Protein AF-A0A2S9BTA3-F1 (afdb_monomer_lite)

Sequence (115 aa):
MTRILAGGAIGFSRTADWGPFYLKFVTESRPQDVLIEVTFNPEFVVLDPPHPTDVLVFWGDRSEVSERVSALLAEFVVELCPLPQEKEADSYLFRTDADEVQVIDPESPWRFTDH

Foldseek 3Di:
DCVCQPAWFKKWFPDPVQHIWIWTWGWDDDPFKIKIKIATQPVGDFDDPPDTGRIDMDMGGPVVSVVVVVVVCVVTPIDTAPPVQGVVCCCPRPPPPPPDPDDADPVCRSDDDDD

Secondary structure (DSSP, 8-state):
--SHHHH-EEEEEEETTTEEEEEEEEEEE-SS-EEEEEEEPTTT--BSTTS-BSEEEEEE-HHHHHHHHHHHHHHS-EEEPPGGGHHHHHHHHHTS-TTS-----TTSTT-----

Radius of gyration: 14.35 Å; chains: 1; bounding box: 34×29×37 Å

pLDDT: mean 82.77, std 12.02, range [47.88, 95.19]

Structure (mmCIF, N/CA/C/O backbone):
data_AF-A0A2S9BTA3-F1
#
_entry.id   AF-A0A2S9BTA3-F1
#
loop_
_atom_site.group_PDB
_atom_site.id
_atom_site.type_symbol
_atom_site.label_atom_id
_atom_site.label_alt_id
_atom_site.label_comp_id
_atom_site.label_asym_id
_atom_site.label_entity_id
_atom_site.label_seq_id
_atom_site.pdbx_PDB_ins_code
_atom_site.Cartn_x
_atom_site.Cartn_y
_atom_site.Cartn_z
_atom_site.occupancy
_atom_site.B_iso_or_equiv
_atom_site.auth_seq_id
_atom_site.auth_comp_id
_atom_site.auth_asym_id
_atom_site.auth_atom_id
_atom_site.pdbx_PDB_model_num
ATOM 1 N N . MET A 1 1 ? 4.827 -1.053 13.021 1.00 59.78 1 MET A N 1
ATOM 2 C CA . MET A 1 1 ? 3.838 -0.779 11.966 1.00 59.78 1 MET A CA 1
ATOM 3 C C . MET A 1 1 ? 2.677 -0.017 12.589 1.00 59.78 1 MET A C 1
ATOM 5 O O . MET A 1 1 ? 1.962 -0.579 13.402 1.00 59.78 1 MET A O 1
ATOM 9 N N . THR A 1 2 ? 2.572 1.283 12.302 1.00 68.56 2 THR A N 1
ATOM 10 C CA . THR A 1 2 ? 1.540 2.170 12.894 1.00 68.56 2 THR A CA 1
ATOM 11 C C . THR A 1 2 ? 1.163 3.336 11.972 1.00 68.56 2 THR A C 1
ATOM 13 O O . THR A 1 2 ? 0.109 3.931 12.149 1.00 68.56 2 THR A O 1
ATOM 16 N N . ARG A 1 3 ? 1.997 3.645 10.963 1.00 83.94 3 ARG A N 1
ATOM 17 C CA . ARG A 1 3 ? 1.783 4.747 10.011 1.00 83.94 3 ARG A CA 1
ATOM 18 C C . ARG A 1 3 ? 0.655 4.472 9.015 1.00 83.94 3 ARG A C 1
ATOM 20 O O . ARG A 1 3 ? -0.211 5.321 8.859 1.00 83.94 3 ARG A O 1
ATOM 27 N N . ILE A 1 4 ? 0.620 3.272 8.428 1.00 90.50 4 ILE A N 1
ATOM 28 C CA . ILE A 1 4 ? -0.416 2.874 7.459 1.00 90.50 4 ILE A CA 1
ATOM 29 C C . ILE A 1 4 ? -1.816 3.043 8.068 1.00 90.50 4 ILE A C 1
ATOM 31 O O . ILE A 1 4 ? -2.667 3.719 7.504 1.00 90.50 4 ILE A O 1
ATOM 35 N N . LEU A 1 5 ? -2.023 2.534 9.284 1.00 89.12 5 LEU A N 1
ATOM 36 C CA . LEU A 1 5 ? -3.296 2.639 10.011 1.00 89.12 5 LEU A CA 1
ATOM 37 C C . LEU A 1 5 ? -3.660 4.069 10.450 1.00 89.12 5 LEU A C 1
ATOM 39 O O . LEU A 1 5 ? -4.779 4.291 10.906 1.00 89.12 5 LEU A O 1
ATOM 43 N N . ALA A 1 6 ? -2.724 5.019 10.393 1.00 86.38 6 ALA A N 1
ATOM 44 C CA . ALA A 1 6 ? -2.951 6.394 10.832 1.00 86.38 6 ALA A CA 1
ATOM 45 C C . ALA A 1 6 ? -3.370 7.322 9.684 1.00 86.38 6 ALA A C 1
ATOM 47 O O . ALA A 1 6 ? -4.152 8.239 9.918 1.00 86.38 6 ALA A O 1
ATOM 48 N N . GLY A 1 7 ? -2.863 7.097 8.468 1.00 85.69 7 GLY A N 1
ATOM 49 C CA . GLY A 1 7 ? -3.127 7.997 7.341 1.00 85.69 7 GLY A CA 1
ATOM 50 C C . GLY A 1 7 ? -2.797 7.436 5.962 1.00 85.69 7 GLY A C 1
ATOM 51 O O . GLY A 1 7 ? -2.681 8.213 5.022 1.00 85.69 7 GLY A O 1
ATOM 52 N N . GLY A 1 8 ? -2.634 6.117 5.839 1.00 91.06 8 GLY A N 1
ATOM 53 C CA . GLY A 1 8 ? -2.159 5.488 4.612 1.00 91.06 8 GLY A CA 1
ATOM 54 C C . GLY A 1 8 ? -0.638 5.543 4.470 1.00 91.06 8 GLY A C 1
ATOM 55 O O . GLY A 1 8 ? 0.080 5.947 5.392 1.00 91.06 8 GLY A O 1
ATOM 56 N N . ALA A 1 9 ? -0.144 5.048 3.339 1.00 94.25 9 ALA A N 1
ATOM 57 C CA . ALA A 1 9 ? 1.258 5.121 2.943 1.00 94.25 9 ALA A CA 1
ATOM 58 C C . ALA A 1 9 ? 1.436 4.724 1.474 1.00 94.25 9 ALA A C 1
ATOM 60 O O . ALA A 1 9 ? 0.543 4.135 0.871 1.00 94.25 9 ALA A O 1
ATOM 61 N N . ILE A 1 10 ? 2.634 4.947 0.939 1.00 93.62 10 ILE A N 1
ATOM 62 C CA . ILE A 1 10 ? 3.107 4.271 -0.274 1.00 93.62 10 ILE A CA 1
ATOM 63 C C . ILE A 1 10 ? 4.261 3.349 0.102 1.00 93.62 10 ILE A C 1
ATOM 65 O O . ILE A 1 10 ? 5.151 3.738 0.863 1.00 93.62 10 ILE A O 1
ATOM 69 N N . GLY A 1 11 ? 4.216 2.121 -0.400 1.00 92.56 11 GLY A N 1
ATOM 70 C CA . GLY A 1 11 ? 5.229 1.093 -0.216 1.00 92.56 11 GLY A CA 1
ATOM 71 C C . GLY A 1 11 ? 5.857 0.680 -1.542 1.00 92.56 11 GLY A C 1
ATOM 72 O O . GLY A 1 11 ? 5.200 0.690 -2.578 1.00 92.56 11 GLY A O 1
ATOM 73 N N . PHE A 1 12 ? 7.128 0.309 -1.499 1.00 92.06 12 PHE A N 1
ATOM 74 C CA . PHE A 1 12 ? 7.868 -0.271 -2.608 1.00 92.06 12 PHE A CA 1
ATOM 75 C C . PHE A 1 12 ? 8.281 -1.688 -2.233 1.00 92.06 12 PHE A C 1
ATOM 77 O O . PHE A 1 12 ? 8.953 -1.881 -1.220 1.00 92.06 12 PHE A O 1
ATOM 84 N N . SER A 1 13 ? 7.863 -2.667 -3.029 1.00 90.19 13 SER A N 1
ATOM 85 C CA . SER A 1 13 ? 8.152 -4.080 -2.815 1.00 90.19 13 SER A CA 1
ATOM 86 C C . SER A 1 13 ? 9.350 -4.514 -3.656 1.00 90.19 13 SER A C 1
ATOM 88 O O . SER A 1 13 ? 9.320 -4.404 -4.880 1.00 90.19 13 SER A O 1
ATOM 90 N N . ARG A 1 14 ? 10.399 -5.038 -3.006 1.00 82.00 14 ARG A N 1
ATOM 91 C CA . ARG A 1 14 ? 11.571 -5.653 -3.658 1.00 82.00 14 ARG A CA 1
ATOM 92 C C . ARG A 1 14 ? 11.500 -7.176 -3.566 1.00 82.00 14 ARG A C 1
ATOM 94 O O . ARG A 1 14 ? 12.285 -7.792 -2.848 1.00 82.00 14 ARG A O 1
ATOM 101 N N . THR A 1 15 ? 10.554 -7.808 -4.250 1.00 73.12 15 THR A N 1
ATOM 102 C CA . THR A 1 15 ? 10.495 -9.280 -4.299 1.00 73.12 15 THR A CA 1
ATOM 103 C C . THR A 1 15 ? 11.082 -9.811 -5.601 1.00 73.12 15 THR A C 1
ATOM 105 O O . THR A 1 15 ? 10.721 -9.345 -6.677 1.00 73.12 15 THR A O 1
ATOM 108 N N . ALA A 1 16 ? 11.975 -10.801 -5.508 1.00 56.94 16 ALA A N 1
ATOM 109 C CA . ALA A 1 16 ? 12.688 -11.359 -6.661 1.00 56.94 16 ALA A CA 1
ATOM 110 C C . ALA A 1 16 ? 11.773 -12.126 -7.634 1.00 56.94 16 ALA A C 1
ATOM 112 O O . ALA A 1 16 ? 12.081 -12.200 -8.820 1.00 56.94 16 ALA A O 1
ATOM 113 N N . ASP A 1 17 ? 10.654 -12.662 -7.141 1.00 66.69 17 ASP A N 1
ATOM 114 C CA . ASP A 1 17 ? 9.777 -13.551 -7.912 1.00 66.69 17 ASP A CA 1
ATOM 115 C C . ASP A 1 17 ? 8.848 -12.805 -8.885 1.00 66.69 17 ASP A C 1
ATOM 117 O O . ASP A 1 17 ? 8.459 -13.362 -9.909 1.00 66.69 17 ASP A O 1
ATOM 121 N N . TRP A 1 18 ? 8.520 -11.543 -8.591 1.00 66.44 18 TRP A N 1
ATOM 122 C CA . TRP A 1 18 ? 7.509 -10.758 -9.323 1.00 66.44 18 TRP A CA 1
ATOM 123 C C . TRP A 1 18 ? 8.063 -9.463 -9.923 1.00 66.44 18 TRP A C 1
ATOM 125 O O . TRP A 1 18 ? 7.339 -8.709 -10.566 1.00 66.44 18 TRP A O 1
ATOM 135 N N . GLY A 1 19 ? 9.355 -9.204 -9.717 1.00 76.56 19 GLY A N 1
ATOM 136 C CA . GLY A 1 19 ? 9.942 -7.903 -9.993 1.00 76.56 19 GLY A CA 1
ATOM 137 C C . GLY A 1 19 ? 9.530 -6.840 -8.964 1.00 76.56 19 GLY A C 1
ATOM 138 O O . GLY A 1 19 ? 8.707 -7.085 -8.077 1.00 76.56 19 GLY A O 1
ATOM 139 N N . PRO A 1 20 ? 10.167 -5.665 -9.027 1.00 85.88 20 PRO A N 1
ATOM 140 C CA . PRO A 1 20 ? 9.878 -4.544 -8.145 1.00 85.88 20 PRO A CA 1
ATOM 141 C C . PRO A 1 20 ? 8.545 -3.875 -8.515 1.00 85.88 20 PRO A C 1
ATOM 143 O O . PRO A 1 20 ? 8.291 -3.642 -9.691 1.00 85.88 20 PRO A O 1
ATOM 146 N N . PHE A 1 21 ? 7.718 -3.521 -7.529 1.00 86.94 21 PHE A N 1
ATOM 147 C CA . PHE A 1 21 ? 6.450 -2.814 -7.767 1.00 86.94 21 PHE A CA 1
ATOM 148 C C . PHE A 1 21 ? 6.036 -1.931 -6.583 1.00 86.94 21 PHE A C 1
ATOM 150 O O . PHE A 1 21 ? 6.557 -2.061 -5.471 1.00 86.94 21 PHE A O 1
ATOM 157 N N . TYR A 1 22 ? 5.074 -1.036 -6.817 1.00 89.38 22 TYR A N 1
ATOM 158 C CA . TYR A 1 22 ? 4.549 -0.120 -5.803 1.00 89.38 22 TYR A CA 1
ATOM 159 C C . TYR A 1 22 ? 3.184 -0.552 -5.259 1.00 89.38 22 TYR A C 1
ATOM 161 O O . TYR A 1 22 ? 2.371 -1.167 -5.949 1.00 89.38 22 TYR A O 1
ATOM 169 N N . LEU A 1 23 ? 2.947 -0.182 -4.003 1.00 91.06 23 LEU A N 1
ATOM 170 C CA . LEU A 1 23 ? 1.743 -0.423 -3.218 1.00 91.06 23 LEU A CA 1
ATOM 171 C C . LEU A 1 23 ? 1.241 0.913 -2.675 1.00 91.06 23 LEU A C 1
ATOM 173 O O . LEU A 1 23 ? 1.998 1.640 -2.028 1.00 91.06 23 LEU A O 1
ATOM 177 N N . LYS A 1 24 ? -0.036 1.216 -2.859 1.00 93.00 24 LYS A N 1
ATOM 178 C CA . LYS A 1 24 ? -0.697 2.356 -2.228 1.00 93.00 24 LYS A CA 1
ATOM 179 C C . LYS A 1 24 ? -1.646 1.861 -1.157 1.00 93.00 24 LYS A C 1
ATOM 181 O O . LYS A 1 24 ? -2.532 1.065 -1.431 1.00 93.00 24 LYS A O 1
ATOM 186 N N . PHE A 1 25 ? -1.476 2.375 0.052 1.00 94.00 25 PHE A N 1
ATOM 187 C CA . PHE A 1 25 ? -2.353 2.110 1.180 1.00 94.00 25 PHE A CA 1
ATOM 188 C C . PHE A 1 25 ? -3.227 3.335 1.427 1.00 94.00 25 PHE A C 1
ATOM 190 O O . PHE A 1 25 ? -2.717 4.392 1.808 1.00 94.00 25 PHE A O 1
ATOM 197 N N . VAL A 1 26 ? -4.536 3.188 1.256 1.00 94.38 26 VAL A N 1
ATOM 198 C CA . VAL A 1 26 ? -5.530 4.202 1.619 1.00 94.38 26 VAL A CA 1
ATOM 199 C C . VAL A 1 26 ? -6.250 3.736 2.871 1.00 94.38 26 VAL A C 1
ATOM 201 O O . VAL A 1 26 ? -6.727 2.608 2.935 1.00 94.38 26 VAL A O 1
ATOM 204 N N . THR A 1 27 ? -6.333 4.612 3.868 1.00 94.25 27 THR A N 1
ATOM 205 C CA . THR A 1 27 ? -6.930 4.278 5.161 1.00 94.25 27 THR A CA 1
ATOM 206 C C . THR A 1 27 ? -8.120 5.177 5.443 1.00 94.25 27 THR A C 1
ATOM 208 O O . THR A 1 27 ? -7.979 6.398 5.508 1.00 94.25 27 THR A O 1
ATOM 211 N N . GLU A 1 28 ? -9.273 4.570 5.703 1.00 93.38 28 GLU A N 1
ATOM 212 C CA . GLU A 1 28 ? -10.445 5.239 6.261 1.00 93.38 28 GLU A CA 1
ATOM 213 C C . GLU A 1 28 ? -10.653 4.726 7.689 1.00 93.38 28 GLU A C 1
ATOM 215 O O . GLU A 1 28 ? -10.822 3.533 7.926 1.00 93.38 28 GLU A O 1
ATOM 220 N N . SER A 1 29 ? -10.599 5.626 8.671 1.00 88.19 29 SER A N 1
ATOM 221 C 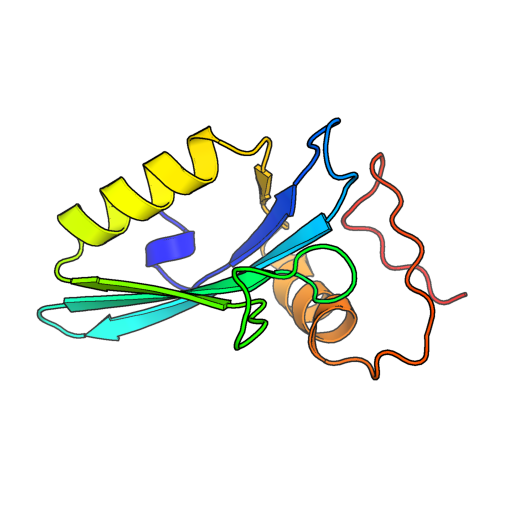CA . SER A 1 29 ? -10.840 5.280 10.075 1.00 88.19 29 SER A CA 1
ATOM 222 C C . SER A 1 29 ? -12.179 5.830 10.537 1.00 88.19 29 SER A C 1
ATOM 224 O O . SER A 1 29 ? -12.476 7.013 10.365 1.00 88.19 29 SER A O 1
ATOM 226 N N . ARG A 1 30 ? -12.956 4.975 11.193 1.00 87.00 30 ARG A N 1
ATOM 227 C CA . ARG A 1 30 ? -14.218 5.295 11.856 1.00 87.00 30 ARG A CA 1
ATOM 228 C C . ARG A 1 30 ? -14.109 4.930 13.344 1.00 87.00 30 ARG A C 1
ATOM 230 O O . ARG A 1 30 ? -13.144 4.287 13.755 1.00 87.00 30 ARG A O 1
ATOM 237 N N . PRO A 1 31 ? -15.050 5.364 14.204 1.00 85.00 31 PRO A N 1
ATOM 238 C CA . PRO A 1 31 ? -14.934 5.135 15.646 1.00 85.00 31 PRO A CA 1
ATOM 239 C C . PRO A 1 31 ? -14.877 3.659 16.071 1.00 85.00 31 PRO A C 1
ATOM 241 O O . PRO A 1 31 ? -14.348 3.373 17.141 1.00 85.00 31 PRO A O 1
ATOM 244 N N . GLN A 1 32 ? -15.445 2.742 15.283 1.00 87.00 32 GLN A N 1
ATOM 245 C CA . GLN A 1 32 ? -15.560 1.318 15.630 1.00 87.00 32 GLN A CA 1
ATOM 246 C C . GLN A 1 32 ? -14.730 0.409 14.718 1.00 87.00 32 GLN A C 1
ATOM 248 O O . GLN A 1 32 ? -14.440 -0.726 15.084 1.00 87.00 32 GLN A O 1
ATOM 253 N N . ASP A 1 33 ? -14.335 0.909 13.554 1.00 91.44 33 ASP A N 1
ATOM 254 C CA . ASP A 1 33 ? -13.788 0.126 12.462 1.00 91.44 33 ASP A CA 1
ATOM 255 C C . ASP A 1 33 ? -12.754 0.919 11.656 1.00 91.44 33 ASP A C 1
ATOM 257 O O . ASP A 1 33 ? -12.713 2.153 11.650 1.00 91.44 33 ASP A O 1
ATOM 261 N N . VAL A 1 34 ? -11.883 0.181 10.979 1.00 93.94 34 VAL A N 1
ATOM 262 C CA . VAL A 1 34 ? -10.883 0.709 10.057 1.00 93.94 34 VAL A CA 1
ATOM 263 C C . VAL A 1 34 ? -11.027 -0.036 8.742 1.00 93.94 34 VAL A C 1
ATOM 265 O O . VAL A 1 34 ? -11.189 -1.255 8.721 1.00 93.94 34 VAL A O 1
ATOM 268 N N . LEU A 1 35 ? -10.953 0.706 7.648 1.00 94.31 35 LEU A N 1
ATOM 269 C CA . LEU A 1 35 ? -10.820 0.169 6.308 1.00 94.31 35 LEU A CA 1
ATOM 270 C C . LEU A 1 35 ? -9.437 0.532 5.775 1.00 94.31 35 LEU A C 1
ATOM 272 O O . LEU A 1 35 ? -8.999 1.678 5.895 1.00 94.31 35 LEU A O 1
ATOM 276 N N . ILE A 1 36 ? -8.760 -0.454 5.195 1.00 94.69 36 ILE A N 1
ATOM 277 C CA . ILE A 1 36 ? -7.545 -0.262 4.413 1.00 94.69 36 ILE A CA 1
ATOM 278 C C . ILE A 1 36 ? -7.774 -0.831 3.024 1.00 94.69 36 ILE A C 1
ATOM 280 O O . ILE A 1 36 ? -8.057 -2.017 2.870 1.00 94.69 36 ILE A O 1
ATOM 284 N N . GLU A 1 37 ? -7.601 0.022 2.028 1.00 94.31 37 GLU A N 1
ATOM 285 C CA . GLU A 1 37 ? -7.478 -0.361 0.631 1.00 94.31 37 GLU A CA 1
ATOM 286 C C . GLU A 1 37 ? -5.992 -0.417 0.270 1.00 94.31 37 GLU A C 1
ATOM 288 O O . GLU A 1 37 ? -5.228 0.490 0.611 1.00 94.31 37 GLU A O 1
ATOM 293 N N . VAL A 1 38 ? -5.582 -1.497 -0.388 1.00 92.44 38 VAL A N 1
ATOM 294 C CA . VAL A 1 38 ? -4.233 -1.693 -0.912 1.00 92.44 38 VAL A CA 1
ATOM 295 C C . VAL A 1 38 ? -4.328 -1.821 -2.423 1.00 92.44 38 VAL A C 1
ATOM 297 O O . VAL A 1 38 ? -4.765 -2.856 -2.922 1.00 92.44 38 VAL A O 1
ATOM 300 N N . THR A 1 39 ? -3.924 -0.777 -3.135 1.00 90.56 39 THR A N 1
ATOM 301 C CA . THR A 1 39 ? -3.827 -0.770 -4.597 1.00 90.56 39 THR A CA 1
ATOM 302 C C . THR A 1 39 ? -2.406 -1.138 -5.001 1.00 90.56 39 THR A C 1
ATOM 304 O O . THR A 1 39 ? -1.440 -0.513 -4.557 1.00 90.56 39 THR A O 1
ATOM 307 N N . PHE A 1 40 ? -2.264 -2.154 -5.834 1.00 86.50 40 PHE A N 1
ATOM 308 C CA . PHE A 1 40 ? -1.014 -2.520 -6.477 1.00 86.50 40 PHE A CA 1
ATOM 309 C C . PHE A 1 40 ? -0.886 -1.711 -7.766 1.00 86.50 40 PHE A C 1
ATOM 311 O O . PHE A 1 40 ? -1.892 -1.382 -8.383 1.00 86.50 40 PHE A O 1
ATOM 318 N N . ASN A 1 41 ? 0.331 -1.372 -8.190 1.00 76.31 41 ASN A N 1
ATOM 319 C CA . ASN A 1 41 ? 0.477 -0.803 -9.526 1.00 76.31 41 ASN A CA 1
ATOM 320 C C . ASN A 1 41 ? 0.008 -1.855 -10.571 1.00 76.31 41 ASN A C 1
ATOM 322 O O . ASN A 1 41 ? 0.541 -2.975 -10.575 1.00 76.31 41 ASN A O 1
ATOM 326 N N . PRO A 1 42 ? -0.976 -1.518 -11.432 1.00 65.50 42 PRO A N 1
ATOM 327 C CA . PRO A 1 42 ? -1.636 -2.463 -12.334 1.00 65.50 42 PRO A CA 1
ATOM 328 C C . PRO A 1 42 ? -0.712 -3.052 -13.407 1.00 65.50 42 PRO A C 1
ATOM 330 O O . PRO A 1 42 ? -1.051 -4.072 -14.005 1.00 65.50 42 PRO A O 1
ATOM 333 N N . GLU A 1 43 ? 0.463 -2.461 -13.643 1.00 66.19 43 GLU A N 1
ATOM 334 C CA . GLU A 1 43 ? 1.465 -3.015 -14.561 1.00 66.19 43 GLU A CA 1
ATOM 335 C C . GLU A 1 43 ? 2.069 -4.338 -14.062 1.00 66.19 43 GLU A C 1
ATOM 337 O O . GLU A 1 43 ? 2.558 -5.135 -14.865 1.00 66.19 43 GLU A O 1
ATOM 342 N N . PHE A 1 44 ? 2.033 -4.593 -12.749 1.00 64.69 44 PHE A N 1
ATOM 343 C CA . PHE A 1 44 ? 2.797 -5.679 -1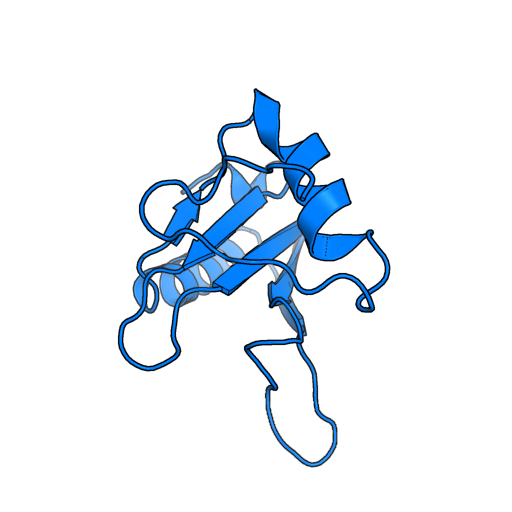2.124 1.00 64.69 44 PHE A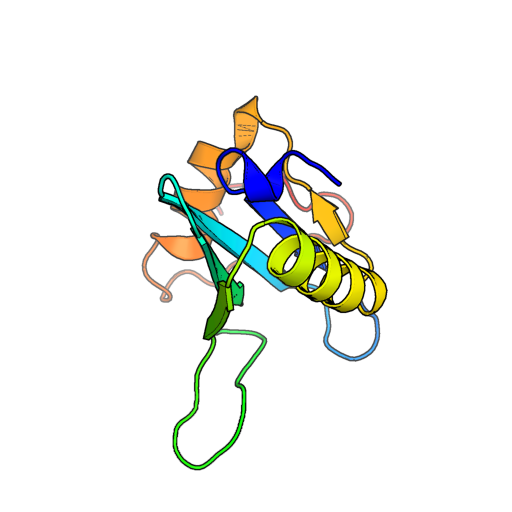 CA 1
ATOM 344 C C . PHE A 1 44 ? 1.933 -6.765 -11.495 1.00 64.69 44 PHE A C 1
ATOM 346 O O . PHE A 1 44 ? 2.336 -7.928 -11.463 1.00 64.69 44 PHE A O 1
ATOM 353 N N . VAL A 1 45 ? 0.760 -6.407 -10.970 1.00 68.31 45 VAL A N 1
ATOM 354 C CA . VAL A 1 45 ? -0.069 -7.340 -10.204 1.00 68.31 45 VAL A CA 1
ATOM 355 C C . VAL A 1 45 ? -1.496 -7.315 -10.718 1.00 68.31 45 VAL A C 1
ATOM 357 O O . VAL A 1 45 ? -2.181 -6.301 -10.667 1.00 68.31 45 VAL A O 1
ATOM 360 N N . VAL A 1 46 ? -1.952 -8.486 -11.155 1.00 67.94 46 VAL A N 1
ATOM 361 C CA . VAL A 1 46 ? -3.354 -8.758 -11.455 1.00 67.94 46 VAL A CA 1
ATOM 362 C C . VAL A 1 46 ? -3.798 -9.914 -10.570 1.00 67.94 46 VAL A C 1
ATOM 364 O O . VAL A 1 46 ? -3.325 -11.042 -10.717 1.00 67.94 46 VAL A O 1
ATOM 367 N N . LEU A 1 47 ? -4.691 -9.629 -9.631 1.00 73.81 47 LEU A N 1
ATOM 368 C CA . LEU A 1 47 ? -5.264 -10.602 -8.715 1.00 73.81 47 LEU A CA 1
ATOM 369 C C . LEU A 1 47 ? -6.500 -11.256 -9.349 1.00 73.81 47 LEU A C 1
ATOM 371 O O . LEU A 1 47 ? -7.382 -10.570 -9.858 1.00 73.81 47 LEU A O 1
ATOM 375 N N . ASP A 1 48 ? -6.515 -12.586 -9.273 1.00 64.81 48 ASP A N 1
ATOM 376 C CA . ASP A 1 48 ? -7.632 -13.529 -9.442 1.00 64.81 48 ASP A CA 1
ATOM 377 C C . ASP A 1 48 ? -8.571 -13.363 -10.675 1.00 64.81 48 ASP A C 1
ATOM 379 O O . ASP A 1 48 ? -9.439 -12.489 -10.724 1.00 64.81 48 ASP A O 1
ATOM 383 N N . PRO A 1 49 ? -8.498 -14.256 -11.683 1.00 59.25 49 PRO A N 1
ATOM 384 C CA . PRO A 1 49 ? -9.522 -14.369 -12.729 1.00 59.25 49 PRO A CA 1
ATOM 385 C C . PRO A 1 49 ? -10.853 -14.906 -12.155 1.00 59.25 49 PRO A C 1
ATOM 387 O O . PRO A 1 49 ? -10.827 -15.757 -11.271 1.00 59.25 49 PRO A O 1
ATOM 390 N N . PRO A 1 50 ? -12.040 -14.528 -12.681 1.00 63.91 50 PRO A N 1
ATOM 391 C CA . PRO A 1 50 ? -12.296 -13.925 -13.994 1.00 63.91 50 PRO A CA 1
ATOM 392 C C . PRO A 1 50 ? -12.399 -12.392 -13.997 1.00 63.91 50 PRO A C 1
ATOM 394 O O . PRO A 1 50 ? -12.570 -11.806 -15.067 1.00 63.91 50 PRO A O 1
ATOM 397 N N . HIS A 1 51 ? -12.325 -11.749 -12.832 1.00 67.00 51 HIS A N 1
ATOM 398 C CA . HIS A 1 51 ? -12.420 -10.298 -12.693 1.00 67.00 51 HIS A CA 1
ATOM 399 C C . HIS A 1 51 ? -11.085 -9.759 -12.179 1.00 67.00 51 HIS A C 1
ATOM 401 O O . HIS A 1 51 ? -10.941 -9.600 -10.969 1.00 67.00 51 HIS A O 1
ATOM 407 N N . PRO A 1 52 ? -10.119 -9.512 -13.085 1.00 74.06 52 PRO A N 1
ATOM 408 C CA . PRO A 1 52 ? -8.804 -9.023 -12.704 1.00 74.06 52 PRO A CA 1
ATOM 409 C C . PRO A 1 52 ? -8.937 -7.743 -11.880 1.00 74.06 52 PRO A C 1
ATOM 411 O O . PRO A 1 52 ? -9.598 -6.795 -12.306 1.00 74.06 52 PRO A O 1
ATOM 414 N N . THR A 1 53 ? -8.321 -7.738 -10.703 1.00 77.38 53 THR A N 1
ATOM 415 C CA . THR A 1 53 ? -8.267 -6.581 -9.807 1.00 77.38 53 THR A CA 1
ATOM 416 C C . THR A 1 53 ? -6.837 -6.349 -9.350 1.00 77.38 53 THR A C 1
ATOM 418 O O . THR A 1 53 ? -6.065 -7.284 -9.170 1.00 77.38 53 THR A O 1
ATOM 421 N N . ASP A 1 54 ? -6.480 -5.099 -9.142 1.00 83.25 54 ASP A N 1
ATOM 422 C CA . ASP A 1 54 ? -5.231 -4.641 -8.546 1.00 83.25 54 ASP A CA 1
ATOM 423 C C . ASP A 1 54 ? -5.470 -4.111 -7.124 1.00 83.25 54 ASP A C 1
ATOM 425 O O . ASP A 1 54 ? -4.620 -3.435 -6.559 1.00 83.25 54 ASP A O 1
ATOM 429 N N . VAL A 1 55 ? -6.631 -4.399 -6.527 1.00 87.75 55 VAL A N 1
ATOM 430 C CA . VAL A 1 55 ? -7.026 -3.877 -5.214 1.00 87.75 55 VAL A CA 1
ATOM 431 C C . VAL A 1 55 ? -7.359 -4.999 -4.233 1.00 87.75 55 VAL A C 1
ATOM 433 O O . VAL A 1 55 ? -8.169 -5.882 -4.524 1.00 87.75 55 VAL A O 1
ATOM 436 N N . LEU A 1 56 ? -6.792 -4.908 -3.027 1.00 90.19 56 LEU A N 1
ATOM 437 C CA . LEU A 1 56 ? -7.208 -5.653 -1.836 1.00 90.19 56 LEU A CA 1
ATOM 438 C C . LEU A 1 56 ? -7.863 -4.713 -0.823 1.00 90.19 56 LEU A C 1
ATOM 440 O O . LEU A 1 56 ? -7.386 -3.605 -0.598 1.00 90.19 56 LEU A O 1
ATOM 444 N N . VAL A 1 57 ? -8.920 -5.175 -0.154 1.00 92.19 57 VAL A N 1
ATOM 445 C CA . VAL A 1 57 ? -9.610 -4.402 0.888 1.00 92.19 57 VAL A CA 1
ATOM 446 C C . VAL A 1 57 ? -9.653 -5.195 2.189 1.00 92.19 57 VAL A C 1
ATOM 448 O O . VAL A 1 57 ? -10.144 -6.323 2.236 1.00 92.19 57 VAL A O 1
ATOM 451 N N . PHE A 1 58 ? -9.179 -4.579 3.269 1.00 93.62 58 PHE A N 1
ATOM 452 C CA . PHE A 1 58 ? -9.329 -5.068 4.634 1.00 93.62 58 PHE A CA 1
ATOM 453 C C . PHE A 1 58 ? -10.283 -4.156 5.394 1.00 93.62 58 PHE A C 1
ATOM 455 O O . PHE A 1 58 ? -10.074 -2.949 5.448 1.00 93.62 58 PHE A O 1
ATOM 462 N N . TRP A 1 59 ? -11.306 -4.732 6.018 1.00 95.19 59 TRP A N 1
ATOM 463 C CA . TRP A 1 59 ? -12.260 -3.999 6.842 1.00 95.19 59 TRP A CA 1
ATOM 464 C C . TRP A 1 59 ? -12.581 -4.805 8.097 1.00 95.19 59 TRP A C 1
ATOM 466 O O . TRP A 1 59 ? -12.797 -6.014 8.016 1.00 95.19 59 TRP A O 1
ATOM 476 N N . GLY A 1 60 ? -12.581 -4.136 9.244 1.00 95.00 60 GLY A N 1
ATOM 477 C CA . GLY A 1 60 ? -12.856 -4.740 10.542 1.00 95.00 60 GLY A CA 1
ATOM 478 C C . GLY A 1 60 ? -12.453 -3.808 11.674 1.00 95.00 60 GLY A C 1
ATOM 479 O O . GLY A 1 60 ? -12.235 -2.610 11.465 1.00 95.00 60 GLY A O 1
ATOM 480 N N . ASP A 1 61 ? -12.332 -4.349 12.883 1.00 94.25 61 ASP A N 1
ATOM 481 C CA . ASP A 1 61 ? -11.755 -3.583 13.980 1.00 94.25 61 ASP A CA 1
ATOM 482 C C . ASP A 1 61 ? -10.258 -3.311 13.747 1.00 94.25 61 ASP A C 1
ATOM 484 O O . ASP A 1 61 ? -9.578 -3.945 12.934 1.00 94.25 61 ASP A O 1
ATOM 488 N N . ARG A 1 62 ? -9.719 -2.328 14.472 1.00 91.69 62 ARG A N 1
ATOM 489 C CA . ARG A 1 62 ? -8.329 -1.896 14.287 1.00 91.69 62 ARG A CA 1
ATOM 490 C C . ARG A 1 62 ? -7.309 -3.008 14.567 1.00 91.69 62 ARG A C 1
ATOM 492 O O . ARG A 1 62 ? -6.256 -2.999 13.930 1.00 91.69 62 ARG A O 1
ATOM 499 N N . SER A 1 63 ? -7.566 -3.906 15.519 1.00 92.06 63 SER A N 1
ATOM 500 C CA . SER A 1 63 ? -6.625 -4.977 15.869 1.00 92.06 63 SER A CA 1
ATOM 501 C C . SER A 1 63 ? -6.565 -6.004 14.748 1.00 92.06 63 SER A C 1
ATOM 503 O O . SER A 1 63 ? -5.483 -6.30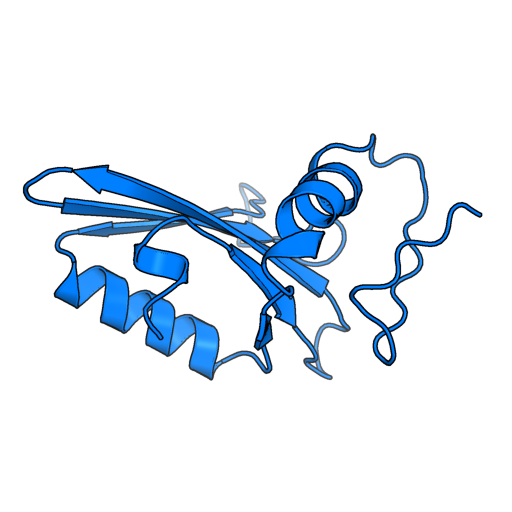6 14.248 1.00 92.06 63 SER A O 1
ATOM 505 N N . GLU A 1 64 ? -7.730 -6.454 14.289 1.00 93.88 64 GLU A N 1
ATOM 506 C CA . GLU A 1 64 ? -7.861 -7.412 13.196 1.00 93.88 64 GLU A CA 1
ATOM 507 C C . GLU A 1 64 ? -7.229 -6.881 11.901 1.00 93.88 64 GLU A C 1
ATOM 509 O O . GLU A 1 64 ? -6.422 -7.558 11.260 1.00 93.88 64 GLU A O 1
ATOM 514 N N . VAL A 1 65 ? -7.539 -5.636 11.528 1.00 94.25 65 VAL A N 1
ATOM 515 C CA . VAL A 1 65 ? -6.973 -5.016 10.321 1.00 94.25 65 VAL A CA 1
ATOM 516 C C . VAL A 1 65 ? -5.459 -4.842 10.457 1.00 94.25 65 VAL A C 1
ATOM 518 O O . VAL A 1 65 ? -4.722 -5.073 9.499 1.00 94.25 65 VAL A O 1
ATOM 521 N N . SER A 1 66 ? -4.965 -4.488 11.647 1.00 92.44 66 SER A N 1
ATOM 522 C CA . SER A 1 66 ? -3.525 -4.382 11.900 1.00 92.44 66 SER A CA 1
ATOM 523 C C . SER A 1 66 ? -2.803 -5.714 11.707 1.00 92.44 66 SER A C 1
ATOM 525 O O . SER A 1 66 ? -1.712 -5.733 11.134 1.00 92.44 66 SER A O 1
ATOM 527 N N . GLU A 1 67 ? -3.379 -6.820 12.173 1.00 93.44 67 GLU A N 1
ATOM 528 C CA . GLU A 1 67 ? -2.808 -8.158 11.999 1.00 93.44 67 GLU A CA 1
ATOM 529 C C . GLU A 1 67 ? -2.769 -8.561 10.525 1.00 93.44 67 GLU A C 1
ATOM 531 O O . GLU A 1 67 ? -1.719 -8.979 10.038 1.00 93.44 67 GLU A O 1
ATOM 536 N N . ARG A 1 68 ? -3.863 -8.344 9.784 1.00 93.19 68 ARG A N 1
ATOM 537 C CA . ARG A 1 68 ? -3.934 -8.652 8.346 1.00 93.19 68 ARG A CA 1
ATOM 538 C C . ARG A 1 68 ? -2.922 -7.855 7.528 1.00 93.19 68 ARG A C 1
ATOM 540 O O . ARG A 1 68 ? -2.215 -8.428 6.705 1.00 93.19 68 ARG A O 1
ATOM 547 N N . VAL A 1 69 ? -2.793 -6.554 7.788 1.00 91.69 69 VAL A N 1
ATOM 548 C CA . VAL A 1 69 ? -1.787 -5.720 7.108 1.00 91.69 69 VAL A CA 1
ATOM 549 C C . VAL A 1 69 ? -0.369 -6.144 7.496 1.00 91.69 69 VAL A C 1
ATOM 551 O O . VAL A 1 69 ? 0.525 -6.108 6.658 1.00 91.69 69 VAL A O 1
ATOM 554 N N . SER A 1 70 ? -0.150 -6.584 8.739 1.00 90.94 70 SER A N 1
ATOM 555 C CA . SER A 1 70 ? 1.171 -7.048 9.181 1.00 90.94 70 SER A CA 1
ATOM 556 C C . SER A 1 70 ? 1.545 -8.356 8.496 1.00 90.94 70 SER A C 1
ATOM 558 O O . SER A 1 70 ? 2.692 -8.514 8.094 1.00 90.94 70 SER A O 1
ATOM 560 N N . ALA A 1 71 ? 0.581 -9.266 8.341 1.00 90.75 71 ALA A N 1
ATOM 561 C CA . ALA A 1 71 ? 0.759 -10.509 7.607 1.00 90.75 71 ALA A CA 1
ATOM 562 C C . ALA A 1 71 ? 1.069 -10.236 6.130 1.00 90.75 71 ALA A C 1
ATOM 564 O O . ALA A 1 71 ? 2.074 -10.732 5.635 1.00 90.75 71 ALA A O 1
ATOM 565 N N . LEU A 1 72 ? 0.295 -9.362 5.470 1.00 88.31 72 LEU A N 1
ATOM 566 C CA . LEU A 1 72 ? 0.557 -8.951 4.087 1.00 88.31 72 LEU A CA 1
ATOM 567 C C . LEU A 1 72 ? 1.983 -8.403 3.933 1.00 88.31 72 LEU A C 1
ATOM 569 O O . LEU A 1 72 ? 2.736 -8.834 3.071 1.00 88.31 72 LEU A O 1
ATOM 573 N N . LEU A 1 73 ? 2.386 -7.473 4.799 1.00 87.69 73 LEU A N 1
ATOM 574 C CA . LEU A 1 73 ? 3.721 -6.875 4.744 1.00 87.69 73 LEU A CA 1
ATOM 575 C C . LEU A 1 73 ? 4.847 -7.830 5.148 1.00 87.69 73 LEU A C 1
ATOM 577 O O . LEU A 1 73 ? 5.999 -7.517 4.881 1.00 87.69 73 LEU A O 1
ATOM 581 N N . ALA A 1 74 ? 4.551 -8.961 5.790 1.00 87.94 74 ALA A N 1
ATOM 582 C CA . ALA A 1 74 ? 5.545 -9.991 6.071 1.00 87.94 74 ALA A CA 1
ATOM 583 C C . ALA A 1 74 ? 5.843 -10.862 4.840 1.00 87.94 74 ALA A C 1
ATOM 585 O O . ALA A 1 74 ? 6.915 -11.460 4.769 1.00 87.94 74 ALA A O 1
ATOM 586 N N . GLU A 1 75 ? 4.923 -10.919 3.872 1.00 85.56 75 GLU A N 1
ATOM 587 C CA . GLU A 1 75 ? 5.121 -11.626 2.601 1.00 85.56 75 GLU A CA 1
ATOM 588 C C . GLU A 1 75 ? 5.985 -10.825 1.613 1.00 85.56 75 GLU A C 1
ATOM 590 O O . GLU A 1 75 ? 6.568 -11.394 0.691 1.00 85.56 75 GLU A O 1
ATOM 595 N N . PHE A 1 76 ? 6.128 -9.515 1.831 1.00 84.12 76 PHE A N 1
ATOM 596 C CA . PHE A 1 76 ? 6.857 -8.607 0.950 1.00 84.12 76 PHE A CA 1
ATOM 597 C C . PHE A 1 76 ? 8.042 -7.942 1.658 1.00 84.12 76 PHE A C 1
ATOM 599 O O . PHE A 1 76 ? 7.977 -7.569 2.827 1.00 84.12 76 PHE A O 1
ATOM 606 N N . VAL A 1 77 ? 9.122 -7.677 0.920 1.00 86.12 77 VAL A N 1
ATOM 607 C CA . VAL A 1 77 ? 10.165 -6.751 1.386 1.00 86.12 77 VAL A CA 1
ATOM 608 C C . VAL A 1 77 ? 9.725 -5.336 1.028 1.00 86.12 77 VAL A C 1
ATOM 610 O O . VAL A 1 77 ? 10.056 -4.839 -0.048 1.00 86.12 77 VAL A O 1
ATOM 613 N N . VAL A 1 78 ? 8.936 -4.715 1.912 1.00 88.69 78 VAL A N 1
ATOM 614 C CA . VAL A 1 78 ? 8.380 -3.372 1.684 1.00 88.69 78 VAL A CA 1
ATOM 615 C C . VAL A 1 78 ? 9.231 -2.291 2.327 1.00 88.69 78 VAL A C 1
ATOM 617 O O . VAL A 1 78 ? 9.388 -2.224 3.547 1.00 88.69 78 VAL A O 1
ATOM 620 N N . GLU A 1 79 ? 9.702 -1.375 1.495 1.00 92.12 79 GLU A N 1
ATOM 621 C CA . GLU A 1 79 ? 10.212 -0.081 1.919 1.00 92.12 79 GLU A CA 1
ATOM 622 C C . GLU A 1 79 ? 9.065 0.937 1.899 1.00 92.12 79 GLU A C 1
ATOM 624 O O . GLU A 1 79 ? 8.335 1.023 0.917 1.00 92.12 79 GLU A O 1
ATOM 629 N N . LEU A 1 80 ? 8.867 1.705 2.974 1.00 92.44 80 LEU A N 1
ATOM 630 C CA . LEU A 1 80 ? 7.847 2.760 2.993 1.00 92.44 80 LEU A CA 1
ATOM 631 C C . LEU A 1 80 ? 8.428 4.075 2.483 1.00 92.44 80 LEU A C 1
ATOM 633 O O . LEU A 1 80 ? 9.470 4.519 2.967 1.00 92.44 80 LEU A O 1
ATOM 637 N N . CYS A 1 81 ? 7.689 4.742 1.598 1.00 93.56 81 CYS A N 1
ATOM 638 C CA . CYS A 1 81 ? 8.037 6.054 1.071 1.00 93.56 81 CYS A CA 1
ATOM 639 C C . CYS A 1 81 ? 8.284 7.048 2.222 1.00 93.56 81 CYS A C 1
ATOM 641 O O . CYS A 1 81 ? 7.537 7.047 3.208 1.00 93.56 81 CYS A O 1
ATOM 643 N N . PRO A 1 82 ? 9.309 7.904 2.174 1.00 92.38 82 PRO A N 1
ATOM 644 C CA . PRO A 1 82 ? 9.456 8.976 3.150 1.00 92.38 82 PRO A CA 1
ATOM 645 C C . PRO A 1 82 ? 8.251 9.931 3.130 1.00 92.38 82 PRO A C 1
ATOM 647 O O . PRO A 1 82 ? 7.834 10.379 2.068 1.00 92.38 82 PRO A O 1
ATOM 650 N N . LEU A 1 83 ? 7.726 10.308 4.306 1.00 90.00 83 LEU A N 1
ATOM 651 C CA . LEU A 1 83 ? 6.555 11.202 4.434 1.00 90.00 83 LEU A CA 1
ATOM 652 C C . LEU A 1 83 ? 6.622 12.472 3.555 1.00 90.00 83 LEU A C 1
ATOM 654 O O . LEU A 1 83 ? 5.612 12.812 2.944 1.00 90.00 83 LEU A O 1
ATOM 658 N N . PRO A 1 84 ? 7.768 13.182 3.439 1.00 91.06 84 PRO A N 1
ATOM 659 C CA . PRO A 1 84 ? 7.841 14.381 2.601 1.00 91.06 84 PRO A CA 1
ATOM 660 C C . PRO A 1 84 ? 7.623 14.120 1.103 1.00 91.06 84 PRO A C 1
ATOM 662 O O . PRO A 1 84 ? 7.269 15.049 0.385 1.00 91.06 84 PRO A O 1
ATOM 665 N N . GLN A 1 85 ? 7.843 12.886 0.644 1.00 89.81 85 GLN A N 1
ATOM 666 C CA . GLN A 1 85 ? 7.790 12.478 -0.763 1.00 89.81 85 GLN A CA 1
ATOM 667 C C . GLN A 1 85 ? 6.490 11.747 -1.121 1.00 89.81 85 GLN A C 1
ATOM 669 O O . GLN A 1 85 ? 6.184 11.597 -2.297 1.00 89.81 85 GLN A O 1
ATOM 674 N N . GLU A 1 86 ? 5.688 11.325 -0.138 1.00 90.19 86 GLU A N 1
ATOM 675 C CA . GLU A 1 86 ? 4.492 10.504 -0.382 1.00 90.19 86 GLU A CA 1
ATOM 676 C C . GLU A 1 86 ? 3.491 11.146 -1.339 1.00 90.19 86 GLU A C 1
ATOM 678 O O . GLU A 1 86 ? 2.900 10.461 -2.164 1.00 90.19 86 GLU A O 1
ATOM 683 N N . LYS A 1 87 ? 3.276 12.459 -1.236 1.00 88.31 87 LYS A N 1
ATOM 684 C CA . LYS A 1 87 ? 2.307 13.146 -2.097 1.00 88.31 87 LYS A CA 1
ATOM 685 C C . LYS A 1 87 ? 2.768 13.182 -3.555 1.00 88.31 87 LYS A C 1
ATOM 687 O O . LYS A 1 87 ? 1.947 13.060 -4.459 1.00 88.31 87 LYS A O 1
ATOM 692 N N . GLU A 1 88 ? 4.064 13.388 -3.763 1.00 88.56 88 GLU A N 1
ATOM 693 C CA . GLU A 1 88 ? 4.686 13.365 -5.085 1.00 88.56 88 GLU A CA 1
ATOM 694 C C . GLU A 1 88 ? 4.627 11.950 -5.663 1.00 88.56 88 GLU A C 1
ATOM 696 O O . GLU A 1 88 ? 4.127 11.769 -6.769 1.00 88.56 88 GLU A O 1
ATOM 701 N N . ALA A 1 89 ? 4.992 10.951 -4.857 1.00 89.00 89 ALA A N 1
ATOM 702 C CA . ALA A 1 89 ? 4.891 9.541 -5.206 1.00 89.00 89 ALA A CA 1
ATOM 703 C C . ALA A 1 89 ? 3.453 9.125 -5.567 1.00 89.00 89 ALA A C 1
ATOM 705 O O . ALA A 1 89 ? 3.256 8.446 -6.565 1.00 89.00 89 ALA A O 1
ATOM 706 N N . ASP A 1 90 ? 2.435 9.557 -4.809 1.00 88.25 90 ASP A N 1
ATOM 707 C CA . ASP A 1 90 ? 1.025 9.257 -5.114 1.00 88.25 90 ASP A CA 1
ATOM 708 C C . ASP A 1 90 ? 0.626 9.814 -6.478 1.00 88.25 90 ASP A C 1
ATOM 710 O O . ASP A 1 90 ? -0.033 9.139 -7.265 1.00 88.25 90 ASP A O 1
ATOM 714 N N . SER A 1 91 ? 1.034 11.055 -6.750 1.00 85.38 91 SER A N 1
ATOM 715 C CA . SER A 1 91 ? 0.749 11.711 -8.019 1.00 85.38 91 SER A CA 1
ATOM 716 C C . SER A 1 91 ? 1.434 10.995 -9.177 1.00 85.38 91 SER A C 1
ATOM 718 O O . SER A 1 91 ? 0.778 10.700 -10.167 1.00 85.38 91 SER A O 1
ATOM 720 N N . TYR A 1 92 ? 2.724 10.702 -9.036 1.00 83.88 92 TYR A N 1
ATOM 721 C CA . TYR A 1 92 ? 3.540 10.133 -10.100 1.00 83.88 92 TYR A CA 1
ATOM 722 C C . TYR A 1 92 ? 3.171 8.672 -10.403 1.00 83.88 92 TYR A C 1
ATOM 724 O O . TYR A 1 92 ? 3.028 8.297 -11.561 1.00 83.88 92 TYR A O 1
ATOM 732 N N . LEU A 1 93 ? 2.956 7.852 -9.370 1.00 83.94 93 LEU A N 1
ATOM 733 C CA . LEU A 1 93 ? 2.803 6.397 -9.507 1.00 83.94 93 LEU A CA 1
ATOM 734 C C . LEU A 1 93 ? 1.356 5.934 -9.719 1.00 83.94 93 LEU A C 1
ATOM 736 O O . LEU A 1 93 ? 1.142 4.861 -10.271 1.00 83.94 93 LEU A O 1
ATOM 740 N N . PHE A 1 94 ? 0.366 6.697 -9.239 1.00 81.44 94 PHE A N 1
A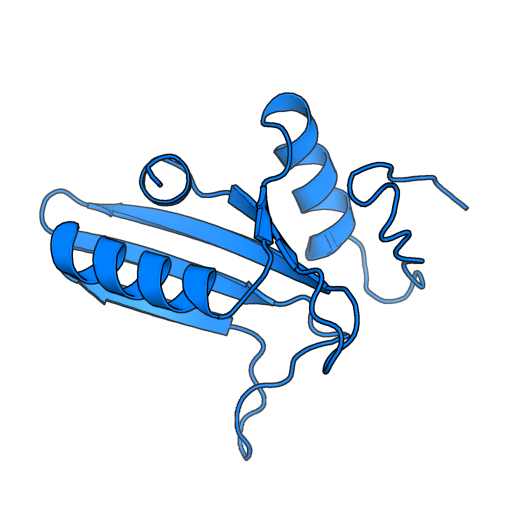TOM 741 C CA . PHE A 1 94 ? -1.041 6.264 -9.220 1.00 81.44 94 PHE A CA 1
ATOM 742 C C . PHE A 1 94 ? -2.016 7.276 -9.842 1.00 81.44 94 PHE A C 1
ATOM 744 O O . PHE A 1 94 ? -3.219 7.012 -9.859 1.00 81.44 94 PHE A O 1
ATOM 751 N N . ARG A 1 95 ? -1.550 8.449 -10.304 1.00 78.44 95 ARG A N 1
ATOM 752 C CA . ARG A 1 95 ? -2.414 9.467 -10.939 1.00 78.44 95 ARG A CA 1
ATOM 753 C C . ARG A 1 95 ? -1.964 9.925 -12.325 1.00 78.44 95 ARG A C 1
ATOM 755 O O . ARG A 1 95 ? -2.785 10.525 -13.013 1.00 78.44 95 ARG A O 1
ATOM 762 N N . THR A 1 96 ? -0.711 9.701 -12.714 1.00 69.25 96 THR A N 1
ATOM 763 C CA . THR A 1 96 ? -0.244 9.950 -14.085 1.00 69.25 96 THR A CA 1
ATOM 764 C C . THR A 1 96 ? -0.874 8.926 -15.032 1.00 69.25 96 THR A C 1
ATOM 766 O O . THR A 1 96 ? -1.026 7.762 -14.661 1.00 69.25 96 THR A O 1
ATOM 769 N N . ASP A 1 97 ? -1.274 9.358 -16.231 1.00 63.03 97 ASP A N 1
ATOM 770 C CA . ASP A 1 97 ? -1.825 8.462 -17.251 1.00 63.03 97 ASP A CA 1
ATOM 771 C C . ASP A 1 97 ? -0.806 7.359 -17.590 1.00 63.03 97 ASP A C 1
ATOM 773 O O . ASP A 1 97 ? 0.375 7.632 -17.797 1.00 63.03 97 ASP A O 1
ATOM 777 N N . ALA A 1 98 ? -1.273 6.109 -17.666 1.00 56.00 98 ALA A N 1
ATOM 778 C CA . ALA A 1 98 ? -0.456 4.902 -17.853 1.00 56.00 98 ALA A CA 1
ATOM 779 C C . ALA A 1 98 ? 0.298 4.818 -19.204 1.00 56.00 98 ALA A C 1
ATOM 781 O O . ALA A 1 98 ? 0.919 3.802 -19.502 1.00 56.00 98 ALA A O 1
ATOM 782 N N . ASP A 1 99 ? 0.232 5.861 -20.036 1.00 54.53 99 ASP A N 1
ATOM 783 C CA . ASP A 1 99 ? 0.909 5.921 -21.336 1.00 54.53 99 ASP A CA 1
ATOM 784 C C . ASP A 1 99 ? 2.389 6.351 -21.223 1.00 54.53 99 ASP A C 1
ATOM 786 O O . ASP A 1 99 ? 3.142 6.226 -22.193 1.00 54.53 99 ASP A O 1
ATOM 790 N N . GLU A 1 100 ? 2.843 6.813 -20.051 1.00 58.22 100 GLU A N 1
ATOM 791 C CA . GLU A 1 100 ? 4.267 7.019 -19.760 1.00 58.22 100 GLU A CA 1
ATOM 792 C C . GLU A 1 100 ? 4.859 5.771 -19.095 1.00 58.22 100 GLU A C 1
ATOM 794 O O . GLU A 1 100 ? 4.540 5.448 -17.953 1.00 58.22 100 GLU A O 1
ATOM 799 N N . VAL A 1 101 ? 5.746 5.069 -19.812 1.00 53.84 101 VAL A N 1
ATOM 800 C CA . VAL A 1 101 ? 6.478 3.909 -19.278 1.00 53.84 101 VAL A CA 1
ATOM 801 C C . VAL A 1 101 ? 7.309 4.351 -18.074 1.00 53.84 101 VAL A C 1
ATOM 803 O O . VAL A 1 101 ? 8.322 5.038 -18.226 1.00 53.84 101 VAL A O 1
ATOM 806 N N . GLN A 1 102 ? 6.903 3.923 -16.880 1.00 66.00 102 GLN A N 1
ATOM 807 C CA . GLN A 1 102 ? 7.612 4.230 -15.644 1.00 66.00 102 GLN A CA 1
ATOM 808 C C . GLN A 1 102 ? 8.797 3.274 -15.486 1.00 66.00 102 GLN A C 1
ATOM 810 O O . GLN A 1 102 ? 8.641 2.073 -15.270 1.00 66.00 102 GLN A O 1
ATOM 815 N N . VAL A 1 103 ? 10.019 3.796 -15.596 1.00 70.62 103 VAL A N 1
ATOM 816 C CA . VAL A 1 103 ? 11.217 2.999 -15.313 1.00 70.62 103 VAL A CA 1
ATOM 817 C C . VAL A 1 103 ? 11.428 2.956 -13.804 1.00 70.62 103 VAL A C 1
ATOM 819 O O . VAL A 1 103 ? 11.788 3.954 -13.184 1.00 70.62 103 VAL A O 1
ATOM 822 N N . ILE A 1 104 ? 11.225 1.783 -13.211 1.00 78.56 104 ILE A N 1
ATOM 823 C CA . ILE A 1 104 ? 11.505 1.552 -11.793 1.00 78.56 104 ILE A CA 1
ATOM 824 C C . ILE A 1 104 ? 13.008 1.315 -11.613 1.00 78.56 104 ILE A C 1
ATOM 826 O O . ILE A 1 104 ? 13.541 0.337 -12.138 1.00 78.56 104 ILE A O 1
ATOM 830 N N . ASP A 1 105 ? 13.680 2.168 -10.834 1.00 84.50 105 ASP A N 1
ATOM 831 C CA . ASP A 1 105 ? 15.028 1.916 -10.303 1.00 84.50 105 ASP A CA 1
ATOM 832 C C . ASP A 1 105 ? 14.924 1.350 -8.872 1.00 84.50 105 ASP A C 1
ATOM 834 O O . ASP A 1 105 ? 14.679 2.106 -7.926 1.00 84.50 105 ASP A O 1
ATOM 838 N N . PRO A 1 106 ? 15.128 0.034 -8.661 1.00 84.62 106 PRO A N 1
ATOM 839 C CA . PRO A 1 106 ? 15.006 -0.579 -7.339 1.00 84.62 106 PRO A CA 1
ATOM 840 C C . PRO A 1 106 ? 16.056 -0.108 -6.337 1.00 84.62 106 PRO A C 1
ATOM 842 O O . PRO A 1 106 ? 15.850 -0.259 -5.133 1.00 84.62 106 PRO A O 1
ATOM 845 N N . GLU A 1 107 ? 17.173 0.453 -6.805 1.00 87.06 107 GLU A N 1
ATOM 846 C CA . GLU A 1 107 ? 18.216 1.011 -5.946 1.00 87.06 107 GLU A CA 1
ATOM 847 C C . GLU A 1 107 ? 17.869 2.435 -5.489 1.00 87.06 107 GLU A C 1
ATOM 849 O O . GLU A 1 107 ? 18.406 2.916 -4.490 1.00 87.06 107 GLU A O 1
ATOM 854 N N . SER A 1 108 ? 16.9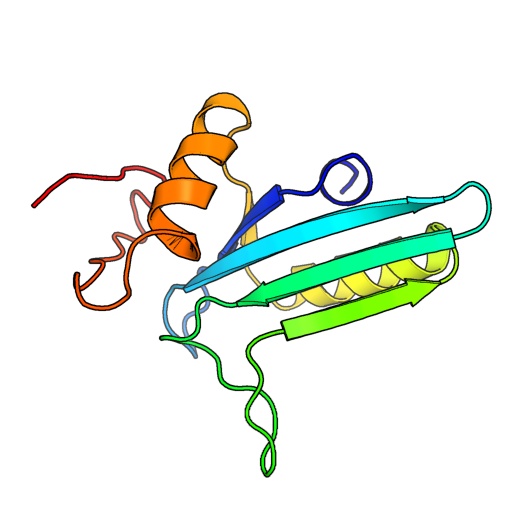51 3.110 -6.187 1.00 87.88 108 SER A N 1
ATOM 855 C CA . SER A 1 108 ? 16.470 4.458 -5.868 1.00 87.88 108 SER A CA 1
ATOM 856 C C . SER A 1 108 ? 14.952 4.608 -6.086 1.00 87.88 108 SER A C 1
ATOM 858 O O . SER A 1 108 ? 14.527 5.496 -6.826 1.00 87.88 108 SER A O 1
ATOM 860 N N . PRO A 1 109 ? 14.102 3.830 -5.385 1.00 88.31 109 PRO A N 1
ATOM 861 C CA . PRO A 1 109 ? 12.668 3.716 -5.690 1.00 88.31 109 PRO A CA 1
ATOM 862 C C . PRO A 1 109 ? 11.844 4.980 -5.412 1.00 88.31 109 PRO A C 1
ATOM 864 O O . PRO A 1 109 ? 10.681 5.058 -5.800 1.00 88.31 109 PRO A O 1
ATOM 867 N N . TRP A 1 110 ? 12.427 5.966 -4.731 1.00 90.50 110 TRP A N 1
ATOM 868 C CA . TRP A 1 110 ? 11.793 7.250 -4.407 1.00 90.50 110 TRP A CA 1
ATOM 869 C C . TRP A 1 110 ? 12.391 8.425 -5.181 1.00 90.50 110 TRP A C 1
ATOM 871 O O . TRP A 1 110 ? 12.179 9.580 -4.811 1.00 90.50 110 TRP A O 1
ATOM 881 N N . ARG A 1 111 ? 13.200 8.149 -6.210 1.00 86.38 111 ARG A N 1
ATOM 882 C CA . ARG A 1 111 ? 13.668 9.165 -7.151 1.00 86.38 111 ARG A CA 1
ATOM 883 C C . ARG A 1 111 ? 12.811 9.098 -8.405 1.00 86.38 111 ARG A C 1
ATOM 885 O O . ARG A 1 111 ? 12.999 8.217 -9.232 1.00 86.38 111 ARG A O 1
ATOM 892 N N . PHE A 1 112 ? 11.905 10.054 -8.535 1.00 76.56 112 PHE A N 1
ATOM 893 C CA . PHE A 1 112 ? 11.114 10.251 -9.741 1.00 76.56 112 PHE A CA 1
ATOM 894 C C . PHE A 1 112 ? 11.904 11.202 -10.642 1.00 76.56 112 PHE A C 1
ATOM 896 O O . PHE A 1 112 ? 12.125 12.360 -10.288 1.00 76.56 112 PHE A O 1
ATOM 903 N N . THR A 1 113 ? 12.454 10.697 -11.742 1.00 60.78 113 THR A N 1
ATOM 904 C CA . THR A 1 113 ? 13.091 11.537 -12.762 1.00 60.78 113 THR A CA 1
ATOM 905 C C . THR A 1 113 ? 12.166 11.630 -13.957 1.00 60.78 113 THR A C 1
ATOM 907 O O . THR A 1 113 ? 11.800 10.599 -14.515 1.00 60.78 113 THR A O 1
ATOM 910 N N . ASP A 1 114 ? 11.832 12.853 -14.362 1.00 54.53 114 ASP A N 1
ATOM 911 C CA . ASP A 1 114 ? 11.218 13.107 -15.663 1.00 54.53 114 ASP A CA 1
ATOM 912 C C . ASP A 1 114 ? 12.213 12.658 -16.745 1.00 54.53 114 ASP A C 1
ATOM 914 O O . ASP A 1 114 ? 13.363 13.118 -16.765 1.00 54.53 114 ASP A O 1
ATOM 918 N N . HIS A 1 115 ? 11.803 11.721 -17.598 1.00 47.88 115 HIS A N 1
ATOM 919 C CA . HIS A 1 115 ? 12.542 11.365 -18.808 1.00 47.88 115 HIS A CA 1
ATOM 920 C C . HIS A 1 115 ? 12.054 12.191 -19.994 1.00 47.88 115 HIS A C 1
ATOM 922 O O . HIS A 1 115 ? 10.824 12.322 -20.159 1.00 47.88 115 HIS A O 1
#